Protein AF-A0A261QMF3-F1 (afdb_monomer_lite)

pLDDT: mean 70.42, std 17.42, range [29.02, 92.38]

Sequence (73 aa):
MLSDDQYERISPFLPGKASEPGRTAADTRLFVEAVLWIARTGSPWRDLPPDFEEVFIDSPIVRVHQHAAGSPK

Radius of gyration: 13.3 Å; chains: 1; bounding box: 29×40×22 Å

Secondary structure (DSSP, 8-state):
---HHHHHHHGGGSS--TTSSS---TTHHHHHHHHHHHHHH---GGG--HHHHHHHHH-HHHHHHHHHS----

Structure (mmCIF, N/CA/C/O backbone):
data_AF-A0A261QMF3-F1
#
_entry.id   AF-A0A261QMF3-F1
#
loop_
_atom_site.group_PDB
_atom_site.id
_atom_site.type_symbol
_atom_site.label_atom_id
_atom_site.label_alt_id
_atom_site.label_comp_id
_atom_site.label_asym_id
_atom_site.label_entity_id
_atom_site.label_seq_id
_atom_site.pdbx_PDB_ins_code
_atom_site.Cartn_x
_atom_site.Cartn_y
_atom_site.Cartn_z
_atom_site.occupancy
_atom_site.B_iso_or_equiv
_atom_site.auth_seq_id
_atom_site.auth_comp_id
_atom_site.auth_asym_id
_atom_site.auth_atom_id
_atom_site.pdbx_PDB_model_num
ATOM 1 N N . MET A 1 1 ? -9.712 0.762 -5.393 1.00 82.00 1 MET A N 1
ATOM 2 C CA . MET A 1 1 ? -8.369 1.330 -5.145 1.00 82.00 1 MET A CA 1
ATOM 3 C C . MET A 1 1 ? -8.431 2.314 -3.991 1.00 82.00 1 MET A C 1
ATOM 5 O O . MET A 1 1 ? -9.536 2.621 -3.550 1.00 82.00 1 MET A O 1
ATOM 9 N N . LEU A 1 2 ? -7.278 2.733 -3.466 1.00 85.19 2 LEU A N 1
ATOM 10 C CA . LEU A 1 2 ? -7.215 3.776 -2.444 1.00 85.19 2 LEU A CA 1
ATOM 11 C C . LEU A 1 2 ? -7.525 5.135 -3.078 1.00 85.19 2 LEU A C 1
ATOM 13 O O . LEU A 1 2 ? -7.028 5.419 -4.167 1.00 85.19 2 LEU A O 1
ATOM 17 N N . SER A 1 3 ? -8.304 5.972 -2.394 1.00 90.31 3 SER A N 1
ATOM 18 C CA . SER A 1 3 ? -8.390 7.390 -2.764 1.00 90.31 3 SER A CA 1
ATOM 19 C C . SER A 1 3 ? -7.063 8.097 -2.475 1.00 90.31 3 SER A C 1
ATOM 21 O O . SER A 1 3 ? -6.341 7.693 -1.558 1.00 90.31 3 SER A O 1
ATOM 23 N N . ASP A 1 4 ? -6.778 9.177 -3.198 1.00 87.75 4 ASP A N 1
ATOM 24 C CA . ASP A 1 4 ? -5.597 10.022 -2.982 1.00 87.75 4 ASP A CA 1
ATOM 25 C C . ASP A 1 4 ? -5.542 10.529 -1.535 1.00 87.75 4 ASP A C 1
ATOM 27 O O . ASP A 1 4 ? -4.544 10.312 -0.854 1.00 87.75 4 ASP A O 1
ATOM 31 N N . ASP A 1 5 ? -6.658 11.037 -1.000 1.00 92.38 5 ASP A N 1
ATOM 32 C CA . ASP A 1 5 ? -6.744 11.505 0.393 1.00 92.38 5 ASP A CA 1
ATOM 33 C C . ASP A 1 5 ? -6.439 10.398 1.411 1.00 92.38 5 ASP A C 1
ATOM 35 O O . ASP A 1 5 ? -5.849 10.620 2.469 1.00 92.38 5 ASP A O 1
ATOM 39 N N . GLN A 1 6 ? -6.871 9.166 1.126 1.00 91.44 6 GLN A N 1
ATOM 40 C CA . GLN A 1 6 ? -6.577 8.030 1.998 1.00 91.44 6 GLN A CA 1
ATOM 41 C C . GLN A 1 6 ? -5.090 7.688 1.938 1.00 91.44 6 GLN A C 1
ATOM 43 O O . GLN A 1 6 ? -4.513 7.303 2.955 1.00 91.44 6 GLN A O 1
ATOM 48 N N . TYR A 1 7 ? -4.480 7.841 0.763 1.00 87.94 7 TYR A N 1
ATOM 49 C CA . TYR A 1 7 ? -3.086 7.510 0.532 1.00 87.94 7 TYR A CA 1
ATOM 50 C C . TYR A 1 7 ? -2.191 8.543 1.202 1.00 87.94 7 TYR A C 1
ATOM 52 O O . TYR A 1 7 ? -1.269 8.174 1.923 1.00 87.94 7 TYR A O 1
ATOM 60 N N . GLU A 1 8 ? -2.515 9.826 1.073 1.00 89.56 8 GLU A N 1
ATOM 61 C CA . GLU A 1 8 ? -1.823 10.918 1.758 1.00 89.56 8 GLU A CA 1
ATOM 62 C C . GLU A 1 8 ? -1.834 10.754 3.278 1.00 89.56 8 GLU A C 1
ATOM 64 O O . GLU A 1 8 ? -0.842 11.053 3.938 1.00 89.56 8 GLU A O 1
ATOM 69 N N . ARG A 1 9 ? -2.914 10.211 3.849 1.00 91.00 9 ARG A N 1
ATOM 70 C CA . ARG A 1 9 ? -2.988 9.951 5.294 1.00 91.00 9 ARG A CA 1
ATOM 71 C C . ARG A 1 9 ? -2.050 8.837 5.754 1.00 91.00 9 ARG A C 1
ATOM 73 O O . ARG A 1 9 ? -1.583 8.897 6.888 1.00 91.00 9 ARG A O 1
ATOM 80 N N . ILE A 1 10 ? -1.786 7.829 4.920 1.00 87.31 10 ILE A N 1
ATOM 81 C CA . ILE A 1 10 ? -0.943 6.677 5.292 1.00 87.31 10 ILE A CA 1
ATOM 82 C C . ILE A 1 10 ? 0.505 6.796 4.801 1.00 87.31 10 ILE A C 1
ATOM 84 O O . ILE A 1 10 ? 1.402 6.257 5.441 1.00 87.31 10 ILE A O 1
ATOM 88 N N . SER A 1 11 ? 0.747 7.527 3.711 1.00 84.44 11 SER A N 1
ATOM 89 C CA . SER A 1 11 ? 2.055 7.721 3.069 1.00 84.44 11 SER A CA 1
ATOM 90 C C . SER A 1 11 ? 3.164 8.172 4.038 1.00 84.44 11 SER A C 1
ATOM 92 O O . SER A 1 11 ? 4.259 7.608 3.989 1.00 84.44 11 SER A O 1
ATOM 94 N N . PRO A 1 12 ? 2.912 9.074 5.013 1.00 85.94 12 PRO A N 1
ATOM 95 C CA . PRO A 1 12 ? 3.902 9.441 6.024 1.00 85.94 12 PRO A CA 1
ATOM 96 C C . PRO A 1 12 ? 4.384 8.284 6.909 1.00 85.94 12 PRO A C 1
ATOM 98 O O . PRO A 1 12 ? 5.420 8.423 7.555 1.00 85.94 12 PRO A O 1
ATOM 101 N N . PHE A 1 13 ? 3.674 7.161 6.957 1.00 84.00 13 PHE A N 1
ATOM 102 C CA . PHE A 1 13 ? 4.044 5.983 7.746 1.00 84.00 13 PHE A CA 1
ATOM 103 C C . PHE A 1 13 ? 4.674 4.871 6.904 1.00 84.00 13 PHE A C 1
ATOM 105 O O . PHE A 1 13 ? 5.149 3.883 7.461 1.00 84.00 13 PHE A O 1
ATOM 112 N N . LEU A 1 14 ? 4.672 5.010 5.576 1.00 78.56 14 LEU A N 1
ATOM 113 C CA . LEU A 1 14 ? 5.223 4.006 4.680 1.00 78.56 14 LEU A CA 1
ATOM 114 C C . LEU A 1 14 ? 6.729 4.232 4.469 1.00 78.56 14 LEU A C 1
ATOM 116 O O . LEU A 1 14 ? 7.171 5.382 4.370 1.00 78.56 14 LEU A O 1
ATOM 120 N N . PRO A 1 15 ? 7.517 3.147 4.388 1.00 70.94 15 PRO A N 1
ATOM 121 C CA . PRO A 1 15 ? 8.933 3.214 4.044 1.00 70.94 15 PRO A CA 1
ATOM 122 C C . PRO A 1 15 ? 9.142 3.553 2.559 1.00 70.94 15 PRO A C 1
ATOM 124 O O . PRO A 1 15 ? 8.272 3.303 1.720 1.00 70.94 15 PRO A O 1
ATOM 127 N N . GLY A 1 16 ? 10.327 4.065 2.219 1.00 66.38 16 GLY A N 1
ATOM 128 C CA . GLY A 1 16 ? 10.732 4.302 0.826 1.00 66.38 16 GLY A CA 1
ATOM 129 C C . GLY A 1 16 ? 10.381 5.696 0.310 1.00 66.38 16 GLY A C 1
ATOM 130 O O . GLY A 1 16 ? 10.250 5.894 -0.899 1.00 66.38 16 GLY A O 1
ATOM 131 N N . LYS A 1 17 ? 10.229 6.670 1.215 1.00 67.00 17 LYS A N 1
ATOM 132 C CA . LYS A 1 17 ? 10.077 8.084 0.846 1.00 67.00 17 LYS A CA 1
ATOM 133 C C . LYS A 1 17 ? 1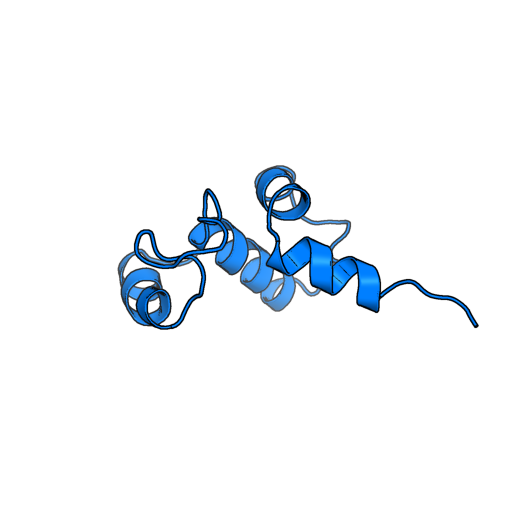1.305 8.546 0.066 1.00 67.00 17 LYS A C 1
ATOM 135 O O . LYS A 1 17 ? 12.412 8.080 0.316 1.00 67.00 17 LYS A O 1
ATOM 140 N N . ALA A 1 18 ? 11.131 9.530 -0.816 1.00 59.44 18 ALA A N 1
ATOM 141 C CA . ALA A 1 18 ? 12.226 10.083 -1.622 1.00 59.44 18 ALA A CA 1
ATOM 142 C C . ALA A 1 18 ? 13.434 10.565 -0.784 1.00 59.44 18 ALA A C 1
ATOM 144 O O . ALA A 1 18 ? 14.554 10.605 -1.282 1.00 59.44 18 ALA A O 1
ATOM 145 N N . SER A 1 19 ? 13.211 10.908 0.489 1.00 60.16 19 SER A N 1
ATOM 146 C CA . SER A 1 19 ? 14.236 11.339 1.441 1.00 60.16 19 SER A CA 1
ATOM 147 C C . SER A 1 19 ? 14.938 10.204 2.204 1.00 60.16 19 SER A C 1
ATOM 149 O O . SER A 1 19 ? 15.840 10.490 2.988 1.00 60.16 19 SER A O 1
ATOM 151 N N . GLU A 1 20 ? 14.528 8.941 2.047 1.00 59.62 20 GLU A N 1
ATOM 152 C CA . GLU A 1 20 ? 15.071 7.808 2.807 1.00 59.62 20 GLU A CA 1
ATOM 153 C C . GLU A 1 20 ? 16.147 7.041 2.009 1.00 59.62 20 GLU A C 1
ATOM 155 O O . GLU A 1 20 ? 15.891 6.578 0.893 1.00 59.62 20 GLU A O 1
ATOM 160 N N . PRO A 1 21 ? 17.367 6.870 2.559 1.00 44.03 21 PRO A N 1
ATOM 161 C CA . PRO A 1 21 ? 18.409 6.082 1.912 1.00 44.03 21 PRO A CA 1
ATOM 162 C C . PRO A 1 21 ? 18.081 4.585 2.010 1.00 44.03 21 PRO A C 1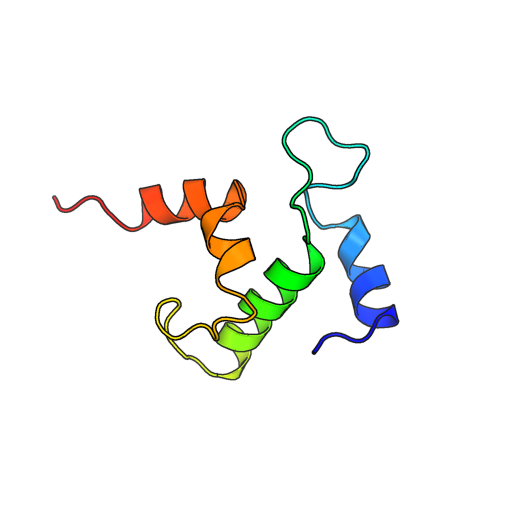
ATOM 164 O O . PRO A 1 21 ? 17.926 4.060 3.109 1.00 44.03 21 PRO A O 1
ATOM 167 N N . GLY A 1 22 ? 18.012 3.877 0.872 1.00 49.69 22 GLY A N 1
ATOM 168 C CA . GLY A 1 22 ? 17.817 2.414 0.879 1.00 49.69 22 GLY A CA 1
ATOM 169 C C . GLY A 1 22 ? 16.883 1.798 -0.168 1.00 49.69 22 GLY A C 1
ATOM 170 O O . GLY A 1 22 ? 16.554 0.623 -0.018 1.00 49.69 22 GLY A O 1
ATOM 171 N N . ARG A 1 23 ? 16.556 2.538 -1.239 1.00 50.09 23 ARG A N 1
ATOM 172 C CA . ARG A 1 23 ? 15.649 2.226 -2.369 1.00 50.09 23 ARG A CA 1
ATOM 173 C C . ARG A 1 23 ? 14.294 2.902 -2.210 1.00 50.09 23 ARG A C 1
ATOM 175 O O . ARG A 1 23 ? 13.464 2.508 -1.399 1.00 50.09 23 ARG A O 1
ATOM 182 N N . THR A 1 24 ? 14.077 3.889 -3.066 1.00 49.75 24 THR A N 1
ATOM 183 C CA . THR A 1 24 ? 12.758 4.365 -3.465 1.00 49.75 24 THR A CA 1
ATOM 184 C C . THR A 1 24 ? 12.030 3.167 -4.074 1.00 49.75 24 THR A C 1
ATOM 186 O O . THR A 1 24 ? 12.495 2.624 -5.076 1.00 49.75 24 THR A O 1
ATOM 189 N N . ALA A 1 25 ? 10.956 2.678 -3.452 1.00 53.12 25 ALA A N 1
ATOM 190 C CA . ALA A 1 25 ? 10.071 1.771 -4.173 1.00 53.12 25 ALA A CA 1
ATOM 191 C C . ALA A 1 25 ? 9.473 2.604 -5.308 1.00 53.12 25 ALA A C 1
ATOM 193 O O . ALA A 1 25 ? 8.913 3.662 -5.023 1.00 53.12 25 ALA A O 1
ATOM 194 N N . ALA A 1 26 ? 9.667 2.174 -6.561 1.00 57.25 26 ALA A N 1
ATOM 195 C CA . ALA A 1 26 ? 9.230 2.929 -7.736 1.00 57.25 26 ALA A CA 1
ATOM 196 C C . ALA A 1 26 ? 7.770 3.392 -7.585 1.00 57.25 26 ALA A C 1
ATOM 198 O O . ALA A 1 26 ? 7.492 4.550 -7.866 1.00 57.25 26 ALA A O 1
ATOM 199 N N . ASP A 1 27 ? 6.917 2.558 -6.964 1.00 73.38 27 ASP A N 1
ATOM 200 C CA . ASP A 1 27 ? 5.540 2.908 -6.612 1.00 73.38 27 ASP A CA 1
ATOM 201 C C . ASP A 1 27 ? 5.076 2.296 -5.270 1.00 73.38 27 ASP A C 1
ATOM 203 O O . ASP A 1 27 ? 4.349 1.300 -5.222 1.00 73.38 27 ASP A O 1
ATOM 207 N N . THR A 1 28 ? 5.441 2.908 -4.134 1.00 76.88 28 THR A N 1
ATOM 208 C CA . THR A 1 28 ? 4.950 2.515 -2.787 1.00 76.88 28 THR A CA 1
ATOM 209 C C . THR A 1 28 ? 3.419 2.424 -2.713 1.00 76.88 28 THR A C 1
ATOM 211 O O . THR A 1 28 ? 2.874 1.563 -2.017 1.00 76.88 28 THR A O 1
ATOM 214 N N . ARG A 1 29 ? 2.706 3.281 -3.456 1.00 83.50 29 ARG A N 1
ATOM 215 C CA . ARG A 1 29 ? 1.242 3.240 -3.557 1.00 83.50 29 ARG A CA 1
ATOM 216 C C . ARG A 1 29 ? 0.746 1.927 -4.139 1.00 83.50 29 ARG A C 1
ATOM 218 O O . ARG A 1 29 ? -0.144 1.305 -3.565 1.00 83.50 29 ARG A O 1
ATOM 225 N N . LEU A 1 30 ? 1.345 1.503 -5.243 1.00 79.88 30 LEU A N 1
ATOM 226 C CA . LEU A 1 30 ? 0.930 0.314 -5.969 1.00 79.88 30 LEU A CA 1
ATOM 227 C C . LEU A 1 30 ? 1.181 -0.957 -5.134 1.00 79.88 30 LEU A C 1
ATOM 229 O O . LEU A 1 30 ? 0.352 -1.864 -5.125 1.00 79.88 30 LEU A O 1
ATOM 233 N N . PHE A 1 31 ? 2.231 -0.969 -4.301 1.00 79.00 31 PHE A N 1
ATOM 234 C CA . PHE A 1 31 ? 2.440 -2.021 -3.297 1.00 79.00 31 PHE A CA 1
ATOM 235 C C . PHE A 1 31 ? 1.302 -2.088 -2.265 1.00 79.00 31 PHE A C 1
ATOM 237 O O . PHE A 1 31 ? 0.773 -3.164 -1.983 1.00 79.00 31 PHE A O 1
ATOM 244 N N . VAL A 1 32 ? 0.901 -0.947 -1.698 1.00 84.75 32 VAL A N 1
ATOM 245 C CA . VAL A 1 32 ? -0.204 -0.901 -0.725 1.00 84.75 32 VAL A CA 1
ATOM 246 C C . VAL A 1 32 ? -1.521 -1.329 -1.365 1.00 84.75 32 VAL A C 1
ATOM 248 O O . VAL A 1 32 ? -2.310 -2.043 -0.746 1.00 84.75 32 VAL A O 1
ATOM 251 N N . GLU A 1 33 ? -1.765 -0.933 -2.608 1.00 87.44 33 GLU A N 1
ATOM 252 C CA . GLU A 1 33 ? -2.957 -1.342 -3.342 1.00 87.44 33 GLU A CA 1
ATOM 253 C C . GLU A 1 33 ? -2.988 -2.851 -3.606 1.00 87.44 33 GLU A C 1
ATOM 255 O O . GLU A 1 33 ? -4.041 -3.460 -3.405 1.00 87.44 33 GLU A O 1
ATOM 260 N N . ALA A 1 34 ? -1.848 -3.469 -3.930 1.00 84.31 34 ALA A N 1
ATOM 261 C CA . ALA A 1 34 ? -1.717 -4.921 -4.057 1.00 84.31 34 ALA A CA 1
ATOM 262 C C . ALA A 1 34 ? -2.021 -5.652 -2.734 1.00 84.31 34 ALA A C 1
ATOM 264 O O . ALA A 1 34 ? -2.821 -6.590 -2.708 1.00 84.31 34 ALA A O 1
ATOM 265 N N . VAL A 1 35 ? -1.458 -5.181 -1.611 1.00 86.56 35 VAL A N 1
ATOM 266 C CA . VAL A 1 35 ? -1.742 -5.725 -0.265 1.00 86.56 35 VAL A CA 1
ATOM 267 C C . VAL A 1 35 ? -3.238 -5.652 0.048 1.00 86.56 35 VAL A C 1
ATOM 269 O O . VAL A 1 35 ? -3.832 -6.616 0.535 1.00 86.56 35 VAL A O 1
ATOM 272 N N . LEU A 1 36 ? -3.872 -4.517 -0.242 1.00 88.88 36 LEU A N 1
ATOM 273 C CA . LEU A 1 36 ? -5.293 -4.314 0.031 1.00 88.88 36 LEU A CA 1
ATOM 274 C C . LEU A 1 36 ? -6.204 -5.090 -0.913 1.00 88.88 36 LEU A C 1
ATOM 276 O O . LEU A 1 36 ? -7.324 -5.424 -0.523 1.00 88.88 36 LEU A O 1
ATOM 280 N N . TRP A 1 37 ? -5.763 -5.365 -2.139 1.00 89.25 37 TRP A N 1
ATOM 281 C CA . TRP A 1 37 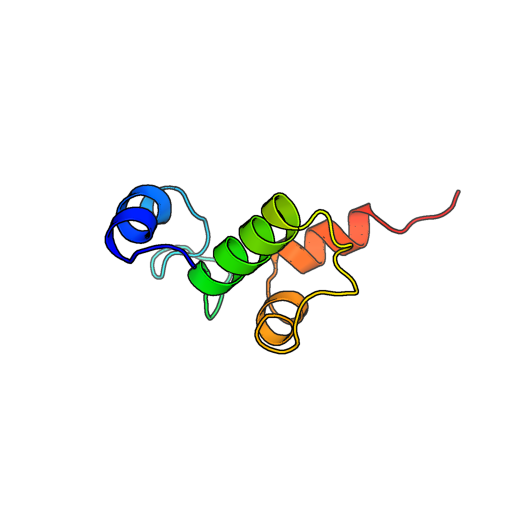? -6.476 -6.254 -3.045 1.00 89.25 37 TRP A CA 1
ATOM 282 C C . TRP A 1 37 ? -6.535 -7.663 -2.455 1.00 89.25 37 TRP A C 1
ATOM 284 O O . TRP A 1 37 ? -7.636 -8.170 -2.256 1.00 89.25 37 TRP A O 1
ATOM 294 N N . ILE A 1 38 ? -5.397 -8.223 -2.034 1.00 88.31 38 ILE A N 1
ATOM 295 C CA . ILE A 1 38 ? -5.335 -9.546 -1.391 1.00 88.31 38 ILE A CA 1
ATOM 296 C C . ILE A 1 38 ? -6.152 -9.595 -0.108 1.00 88.31 38 ILE A C 1
ATOM 298 O O . ILE A 1 38 ? -6.924 -10.527 0.094 1.00 88.31 38 ILE A O 1
ATOM 302 N N . ALA A 1 39 ? -6.033 -8.581 0.751 1.00 88.81 39 ALA A N 1
ATOM 303 C CA . ALA A 1 39 ? -6.812 -8.523 1.985 1.00 88.81 39 ALA A CA 1
ATOM 304 C C . ALA A 1 39 ? -8.330 -8.495 1.721 1.00 88.81 39 ALA A C 1
ATOM 306 O O . ALA A 1 39 ? -9.107 -8.976 2.543 1.00 88.81 39 ALA A O 1
ATOM 307 N N . ARG A 1 40 ? -8.761 -7.935 0.581 1.00 89.62 40 ARG A N 1
ATOM 308 C CA . ARG A 1 40 ? -10.172 -7.851 0.188 1.00 89.62 40 ARG A CA 1
ATOM 309 C C . ARG A 1 40 ? -10.679 -9.118 -0.499 1.00 89.62 40 ARG A C 1
ATOM 311 O O . ARG A 1 40 ? -11.844 -9.455 -0.315 1.00 89.62 40 ARG A O 1
ATOM 318 N N . THR A 1 41 ? -9.855 -9.776 -1.309 1.00 91.25 41 THR A N 1
ATOM 319 C CA . THR A 1 41 ? -10.264 -10.940 -2.114 1.00 91.25 41 THR A CA 1
ATOM 320 C C . THR A 1 41 ? -9.972 -12.272 -1.435 1.00 91.25 41 THR A C 1
ATOM 322 O O . THR A 1 41 ? -10.633 -13.262 -1.735 1.00 91.25 41 THR A O 1
ATOM 325 N N . GLY A 1 42 ? -8.990 -12.316 -0.533 1.00 90.94 42 GLY A N 1
ATOM 326 C CA . GLY A 1 42 ? -8.449 -13.556 0.024 1.00 90.94 42 GLY A CA 1
ATOM 327 C C . GLY A 1 42 ? -7.636 -14.378 -0.982 1.00 90.94 42 GLY A C 1
ATOM 328 O O . GLY A 1 42 ? -7.242 -15.498 -0.662 1.00 90.94 42 GLY A O 1
ATOM 329 N N . SER A 1 43 ? -7.390 -13.854 -2.188 1.00 88.31 43 SER A N 1
ATOM 330 C CA . SER A 1 43 ? -6.627 -14.543 -3.229 1.00 88.31 43 SER A CA 1
ATOM 331 C C . SER A 1 43 ? -5.161 -14.715 -2.819 1.00 88.31 43 SER A C 1
ATOM 333 O O . SER A 1 43 ? -4.590 -13.828 -2.179 1.00 88.31 43 SER A O 1
ATOM 335 N N . PRO A 1 44 ? -4.512 -15.830 -3.190 1.00 84.75 44 PRO A N 1
ATOM 336 C CA . PRO A 1 44 ? -3.094 -16.014 -2.923 1.00 84.75 44 PRO A CA 1
ATOM 337 C C . PRO A 1 44 ? -2.256 -15.001 -3.715 1.00 84.75 44 PRO A C 1
ATOM 339 O O . PRO A 1 44 ? -2.627 -14.581 -4.807 1.00 84.75 44 PRO A O 1
ATOM 342 N N . TRP A 1 45 ? -1.066 -14.673 -3.203 1.00 80.56 45 TRP A N 1
ATOM 343 C CA . TRP A 1 45 ? -0.121 -13.748 -3.852 1.00 80.56 45 TRP A CA 1
ATOM 344 C C . TRP A 1 45 ? 0.262 -14.127 -5.290 1.00 80.56 45 TRP A C 1
ATOM 346 O O . TRP A 1 45 ? 0.660 -13.259 -6.054 1.00 80.56 45 TRP A O 1
ATOM 356 N N . ARG A 1 46 ? 0.160 -15.408 -5.662 1.00 80.31 46 ARG A N 1
ATOM 357 C CA . ARG A 1 46 ? 0.425 -15.882 -7.031 1.00 80.31 46 ARG A CA 1
ATOM 358 C C . ARG A 1 46 ? -0.655 -15.503 -8.043 1.00 80.31 46 ARG A C 1
ATOM 360 O O . ARG A 1 46 ? -0.369 -15.545 -9.230 1.00 80.31 46 ARG A O 1
ATOM 367 N N . ASP A 1 47 ? -1.845 -15.143 -7.575 1.00 86.50 47 ASP A N 1
ATOM 368 C CA . ASP A 1 47 ? -2.983 -14.776 -8.423 1.00 86.50 47 ASP A CA 1
ATOM 369 C C . ASP A 1 47 ? -3.143 -13.250 -8.508 1.00 86.50 47 ASP A C 1
ATOM 371 O O . ASP A 1 47 ? -4.211 -12.740 -8.856 1.00 86.50 47 ASP A O 1
ATOM 375 N N . LEU A 1 48 ? -2.104 -12.510 -8.114 1.00 82.19 48 LEU A N 1
ATOM 376 C CA . LEU A 1 48 ? -2.095 -11.061 -8.181 1.00 82.19 48 LEU A CA 1
ATOM 377 C C . LEU A 1 48 ? -2.243 -10.627 -9.653 1.00 82.19 48 LEU A C 1
ATOM 379 O O . LEU A 1 48 ? -1.563 -11.180 -10.513 1.00 82.19 48 LEU A O 1
ATOM 383 N N . PRO A 1 49 ? -3.115 -9.656 -9.971 1.00 83.06 49 PRO A N 1
ATOM 384 C CA . PRO A 1 49 ? -3.258 -9.177 -11.340 1.00 83.06 49 PRO A CA 1
ATOM 385 C C . PRO A 1 49 ? -1.931 -8.646 -11.922 1.00 83.06 49 PRO A C 1
ATOM 387 O O . PRO A 1 49 ? -1.161 -8.039 -11.171 1.00 83.06 49 PRO A O 1
ATOM 390 N N . PRO A 1 50 ? -1.699 -8.781 -13.246 1.00 79.75 50 PRO A N 1
ATOM 391 C CA . PRO A 1 50 ? -0.465 -8.344 -13.914 1.00 79.75 50 PRO A CA 1
ATOM 392 C C . PRO A 1 50 ? -0.075 -6.890 -13.627 1.00 79.75 50 PRO A C 1
ATOM 394 O O . PRO A 1 50 ? 1.103 -6.584 -13.474 1.00 79.75 50 PRO A O 1
ATOM 397 N N . ASP A 1 51 ? -1.070 -6.016 -13.456 1.00 77.19 51 ASP A N 1
ATOM 398 C CA . ASP A 1 51 ? -0.893 -4.592 -13.141 1.00 77.19 51 ASP A CA 1
ATOM 399 C C . ASP A 1 51 ? -0.149 -4.338 -11.811 1.00 77.19 51 ASP A C 1
ATOM 401 O O . ASP A 1 51 ? 0.304 -3.225 -11.552 1.00 77.19 51 ASP A O 1
ATOM 405 N N . PHE A 1 52 ? -0.014 -5.355 -10.952 1.00 73.88 52 PHE A N 1
ATOM 406 C CA . PHE A 1 52 ? 0.716 -5.286 -9.684 1.00 73.88 52 PHE A CA 1
ATOM 407 C C . PHE A 1 52 ? 1.993 -6.149 -9.657 1.00 73.88 52 PHE A C 1
ATOM 409 O O . PHE A 1 52 ? 2.762 -6.062 -8.694 1.00 73.88 52 PHE A O 1
ATOM 416 N N . GLU A 1 53 ? 2.232 -6.995 -10.666 1.00 63.69 53 GLU A N 1
ATOM 417 C CA . GLU A 1 53 ? 3.360 -7.942 -10.687 1.00 63.69 53 GLU A CA 1
ATOM 418 C C . GLU A 1 53 ? 4.719 -7.229 -10.775 1.00 63.69 53 GLU A C 1
ATOM 420 O O . GLU A 1 53 ? 5.674 -7.644 -10.115 1.00 63.69 53 GLU A O 1
ATOM 425 N N . GLU A 1 54 ? 4.79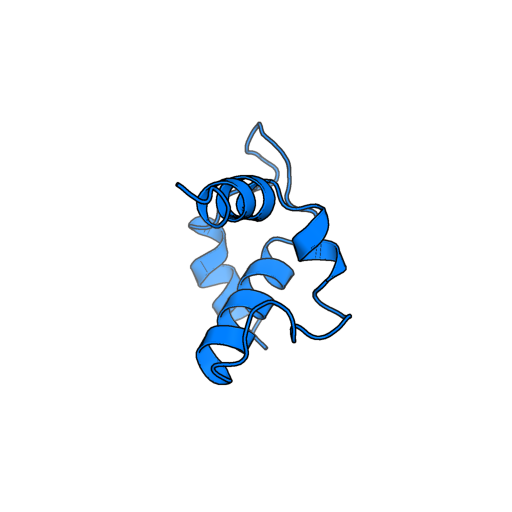6 -6.112 -11.504 1.00 63.38 54 GLU A N 1
ATOM 426 C CA . GLU A 1 54 ? 6.020 -5.311 -11.675 1.00 63.38 54 GLU A CA 1
ATOM 427 C C . GLU A 1 54 ? 6.556 -4.785 -10.327 1.00 63.38 54 GLU A C 1
ATOM 429 O O . GLU A 1 54 ? 7.747 -4.875 -10.025 1.00 63.38 54 GLU A O 1
ATOM 434 N N . VAL A 1 55 ? 5.661 -4.369 -9.424 1.00 61.34 55 VAL A N 1
ATOM 435 C CA . VAL A 1 55 ? 6.021 -3.916 -8.066 1.00 61.34 55 VAL A CA 1
ATOM 436 C C . VAL A 1 55 ? 6.500 -5.056 -7.178 1.00 61.34 55 VAL A C 1
ATOM 438 O O . VAL A 1 55 ? 7.330 -4.858 -6.284 1.00 61.34 55 VAL A O 1
ATOM 441 N N . PHE A 1 56 ? 5.965 -6.255 -7.393 1.00 59.41 56 PHE A N 1
ATOM 442 C CA . PHE A 1 56 ? 6.280 -7.414 -6.571 1.00 59.41 56 PHE A CA 1
ATOM 443 C C . PHE A 1 56 ? 7.707 -7.920 -6.823 1.00 59.41 56 PHE A C 1
ATOM 445 O O . PHE A 1 56 ? 8.381 -8.362 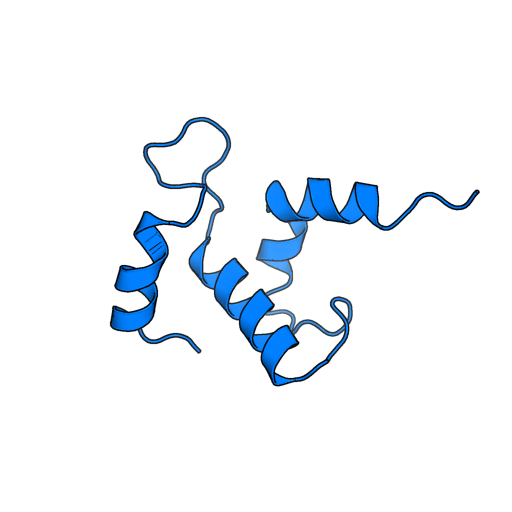-5.892 1.00 59.41 56 PHE A O 1
ATOM 452 N N . ILE A 1 57 ? 8.189 -7.807 -8.061 1.00 55.47 57 ILE A N 1
ATOM 453 C CA . ILE A 1 57 ? 9.517 -8.279 -8.474 1.00 55.47 57 ILE A CA 1
ATOM 454 C C . ILE A 1 57 ? 10.631 -7.305 -8.039 1.00 55.47 57 ILE A C 1
ATOM 456 O O . ILE A 1 57 ? 11.704 -7.751 -7.612 1.00 55.47 57 ILE A O 1
ATOM 460 N N . ASP A 1 58 ? 10.370 -5.993 -8.059 1.00 51.53 58 ASP A N 1
ATOM 461 C CA . ASP A 1 58 ? 11.397 -4.964 -7.830 1.00 51.53 58 ASP A CA 1
ATOM 462 C C . ASP A 1 58 ? 11.407 -4.343 -6.418 1.00 51.53 58 ASP A C 1
ATOM 464 O O . ASP A 1 58 ? 12.342 -3.617 -6.058 1.00 51.53 58 ASP A O 1
ATOM 468 N N . SER A 1 59 ? 10.437 -4.667 -5.554 1.00 53.81 59 SER A N 1
ATOM 469 C CA . SER A 1 59 ? 10.396 -4.132 -4.186 1.00 53.81 59 SER A CA 1
ATOM 470 C C . SER A 1 59 ? 11.349 -4.867 -3.221 1.00 53.81 59 SER A C 1
ATOM 472 O O . SER A 1 59 ? 11.247 -6.086 -3.030 1.00 53.81 59 SER A O 1
ATOM 474 N N . PRO A 1 60 ? 12.247 -4.155 -2.506 1.00 53.62 60 PRO A N 1
ATOM 475 C CA . PRO A 1 60 ? 13.124 -4.771 -1.507 1.00 53.62 60 PRO A CA 1
ATOM 476 C C . PRO A 1 60 ? 12.352 -5.367 -0.320 1.00 53.62 60 PRO A C 1
ATOM 478 O O . PRO A 1 60 ? 12.818 -6.338 0.273 1.00 53.62 60 PRO A O 1
ATOM 481 N N . ILE A 1 61 ? 11.169 -4.829 0.000 1.00 52.72 61 ILE A N 1
ATOM 482 C CA . ILE A 1 61 ? 10.279 -5.343 1.056 1.00 52.72 61 ILE A CA 1
ATOM 483 C C . ILE A 1 61 ? 9.778 -6.743 0.697 1.00 52.72 61 ILE A C 1
ATOM 485 O O . ILE A 1 61 ? 9.776 -7.641 1.540 1.00 52.72 61 ILE A O 1
ATOM 489 N N . VAL A 1 62 ? 9.420 -6.954 -0.571 1.00 55.47 62 VAL A N 1
ATOM 490 C CA . VAL A 1 62 ? 8.940 -8.248 -1.066 1.00 55.47 62 VAL A CA 1
ATOM 491 C C . VAL A 1 62 ? 10.084 -9.253 -1.175 1.00 55.47 62 VAL A C 1
ATOM 493 O O . VAL A 1 62 ? 9.922 -10.402 -0.762 1.00 55.47 62 VAL A O 1
ATOM 496 N N . ARG A 1 63 ? 11.272 -8.826 -1.629 1.00 51.00 63 ARG A N 1
ATOM 497 C CA . ARG A 1 63 ? 12.458 -9.698 -1.702 1.00 51.00 63 ARG A CA 1
ATOM 498 C C . ARG A 1 63 ? 12.817 -10.306 -0.345 1.00 51.00 63 ARG A C 1
ATOM 500 O O . ARG A 1 63 ? 13.095 -11.500 -0.271 1.00 51.00 63 ARG A O 1
ATOM 507 N N . VAL A 1 64 ? 12.783 -9.516 0.730 1.00 48.06 64 VAL A N 1
ATOM 508 C CA . VAL A 1 64 ? 13.052 -10.019 2.091 1.00 48.06 64 VAL A CA 1
ATOM 509 C C . VAL A 1 64 ? 11.958 -10.988 2.550 1.00 48.06 64 VAL A C 1
ATOM 511 O O . VAL A 1 64 ? 12.262 -12.011 3.161 1.00 48.06 64 VAL A O 1
ATOM 514 N N . HIS A 1 65 ? 10.695 -10.715 2.217 1.00 51.50 65 HIS A N 1
ATOM 515 C CA . HIS A 1 65 ? 9.572 -11.558 2.626 1.00 51.50 65 HIS A CA 1
ATOM 516 C C . HIS A 1 65 ? 9.531 -12.910 1.885 1.00 51.50 65 HIS A C 1
ATOM 518 O O . HIS A 1 65 ? 9.213 -13.931 2.491 1.00 51.50 65 HIS A O 1
ATOM 524 N N . GLN A 1 66 ? 9.929 -12.956 0.606 1.00 50.03 66 GLN A N 1
ATOM 525 C CA . GLN A 1 66 ? 10.034 -14.200 -0.176 1.00 50.03 66 GLN A CA 1
ATOM 526 C C . GLN A 1 66 ? 11.101 -15.159 0.383 1.00 50.03 66 GLN A C 1
ATOM 528 O O . GLN A 1 66 ? 10.861 -16.363 0.447 1.00 50.03 66 GLN A O 1
ATOM 533 N N . HIS A 1 67 ? 12.243 -14.651 0.869 1.00 42.12 67 HIS A N 1
ATOM 534 C CA . HIS A 1 67 ? 13.264 -15.497 1.507 1.00 42.12 67 HIS A CA 1
ATOM 535 C C . HIS A 1 67 ? 12.804 -16.116 2.839 1.00 42.12 67 HIS A C 1
ATOM 537 O O . HIS A 1 67 ? 13.328 -17.155 3.234 1.00 42.12 67 HIS A O 1
ATOM 543 N N . ALA A 1 68 ? 11.815 -15.528 3.520 1.00 40.22 68 ALA A N 1
ATOM 544 C CA . ALA A 1 68 ? 11.269 -16.065 4.768 1.00 40.22 68 ALA A CA 1
ATOM 545 C C . ALA A 1 68 ? 10.195 -17.152 4.554 1.00 40.22 68 ALA A C 1
ATOM 547 O O . ALA A 1 68 ? 9.956 -17.959 5.448 1.00 40.22 68 ALA A O 1
ATOM 548 N N . ALA A 1 69 ? 9.563 -17.199 3.375 1.00 41.91 69 ALA A N 1
ATOM 549 C CA . ALA A 1 69 ? 8.491 -18.146 3.054 1.00 41.91 69 ALA A CA 1
ATOM 550 C C . ALA A 1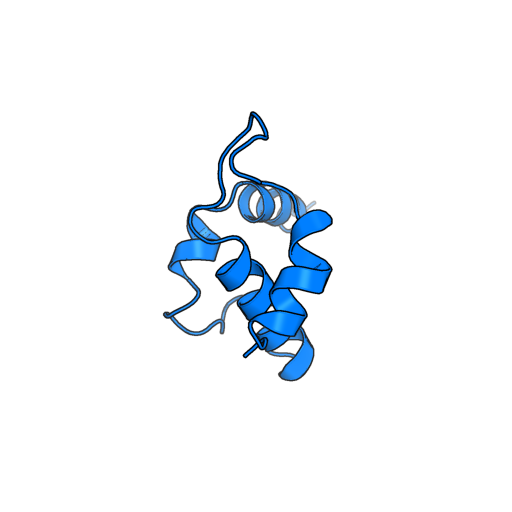 69 ? 8.983 -19.459 2.408 1.00 41.91 69 ALA A C 1
ATOM 552 O O . ALA A 1 69 ? 8.180 -20.351 2.135 1.00 41.91 69 ALA A O 1
ATOM 553 N N . GLY A 1 70 ? 10.290 -19.597 2.165 1.00 46.47 70 GLY A N 1
ATOM 554 C CA . GLY A 1 70 ? 10.871 -20.746 1.477 1.00 46.47 70 GLY A CA 1
ATOM 555 C C . GLY A 1 70 ? 12.199 -21.191 2.075 1.00 46.47 70 GLY A C 1
ATOM 556 O O . GLY A 1 70 ? 13.264 -20.860 1.565 1.00 46.47 70 GLY A O 1
ATOM 557 N N . SER A 1 71 ? 12.147 -22.006 3.123 1.00 29.02 71 SER A N 1
ATOM 558 C CA . SER A 1 71 ? 13.200 -22.987 3.401 1.00 29.02 71 SER A CA 1
ATOM 559 C C . SER A 1 71 ? 12.536 -24.256 3.940 1.00 29.02 71 SER A C 1
ATOM 561 O O . SER A 1 71 ? 12.043 -24.240 5.068 1.00 29.02 71 SER A O 1
ATOM 563 N N . PRO A 1 72 ? 12.444 -25.337 3.141 1.00 43.62 72 PRO A N 1
ATOM 564 C CA . PRO A 1 72 ? 12.029 -26.630 3.665 1.00 43.62 72 PRO A CA 1
ATOM 565 C C . PRO A 1 72 ? 13.099 -27.134 4.646 1.00 43.62 72 PRO A C 1
ATOM 567 O O . PRO A 1 72 ? 14.296 -26.989 4.387 1.00 43.62 72 PRO A O 1
ATOM 570 N N . LYS A 1 73 ? 12.657 -27.685 5.780 1.00 41.88 73 LYS A N 1
ATOM 571 C CA . LYS A 1 73 ? 13.498 -28.472 6.690 1.00 41.88 73 LYS A CA 1
ATOM 572 C C . LYS A 1 73 ? 13.678 -29.882 6.138 1.00 41.88 73 LYS A C 1
ATOM 574 O O . LYS A 1 73 ? 12.692 -30.398 5.566 1.00 41.88 73 LYS A O 1
#

Foldseek 3Di:
DDDPVRCVVCVVVDPQPPPDPDHRQPCSPLVVVQVVVCVVPVDDPVPGDPSSVVSCVPPPVNVVVVVVVDDDD